Protein AF-A0A662PBV3-F1 (afdb_monomer)

Mean predicted aligned error: 7.73 Å

Radius of gyration: 17.54 Å; Cα contacts (8 Å, |Δi|>4): 59; chains: 1; bounding box: 45×37×40 Å

pLDDT: mean 84.5, std 9.56, range [47.88, 94.69]

Solvent-accessible surface area (backbone atoms only — not comparable to full-atom values): 6335 Å² total; per-residue (Å²): 117,70,64,60,53,52,50,54,50,46,67,66,43,48,62,56,53,52,5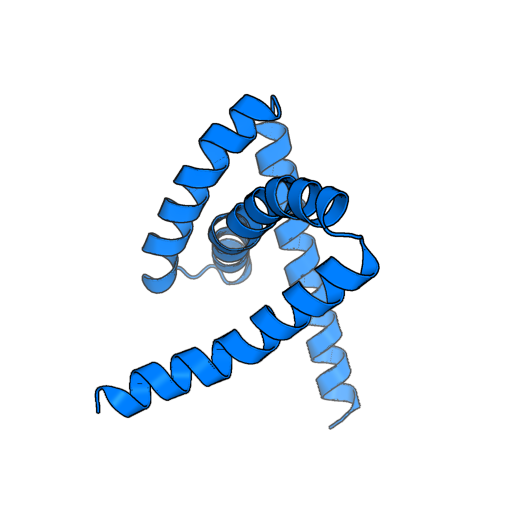1,50,54,53,48,28,65,75,57,36,63,68,56,29,53,54,48,47,58,62,46,48,55,54,50,45,24,40,64,22,27,42,49,50,53,29,49,28,63,76,68,72,48,88,56,79,84,45,51,63,39,34,54,53,10,49,66,51,39,54,61,49,31,61,76,70,66,56,52,73,62,57,56,50,51,53,37,53,53,48,35,52,50,52,53,52,50,54,52,52,53,52,53,52,54,62,74,76,105

Secondary structure (DSSP, 8-state):
-HHHHHHHHHHHHHHHHHHHHHHHHHH-HHHHHHHHHHHHHHHHHIIIIIHHHHHHHHHT---GGGHHHHHHHHHHHHHHHHHTT--HHHHHHHHHHHHHHHHHHHHHHHHHHHHH-

Structure (mmCIF, N/CA/C/O backbone):
data_AF-A0A662PBV3-F1
#
_entry.id   AF-A0A662PBV3-F1
#
loop_
_atom_site.group_PDB
_atom_site.id
_atom_site.type_symbol
_atom_site.label_atom_id
_atom_site.label_alt_id
_atom_site.label_comp_id
_atom_site.label_asym_id
_atom_site.label_entity_id
_atom_site.label_seq_id
_atom_site.pdbx_PDB_ins_code
_atom_site.Cartn_x
_atom_site.Cartn_y
_atom_site.Cartn_z
_atom_site.occupancy
_atom_site.B_iso_or_equiv
_atom_site.auth_seq_id
_atom_site.auth_comp_id
_atom_site.auth_asym_id
_atom_site.auth_atom_id
_atom_site.pdbx_PDB_model_num
ATOM 1 N N . MET A 1 1 ? 0.156 -19.686 26.992 1.00 55.38 1 MET A N 1
ATOM 2 C CA . MET A 1 1 ? 0.442 -18.250 26.725 1.00 55.38 1 MET A CA 1
ATOM 3 C C . MET A 1 1 ? 1.400 -17.982 25.559 1.00 55.38 1 MET A C 1
ATOM 5 O O . MET A 1 1 ? 1.100 -17.095 24.767 1.00 55.38 1 MET A O 1
ATOM 9 N N . LYS A 1 2 ? 2.564 -18.654 25.443 1.00 57.09 2 LYS A N 1
ATOM 10 C CA . LYS A 1 2 ? 3.474 -18.494 24.281 1.00 57.09 2 LYS A CA 1
ATOM 11 C C . LYS A 1 2 ? 3.010 -19.327 23.073 1.00 57.09 2 LYS A C 1
ATOM 13 O O . LYS A 1 2 ? 3.020 -18.817 21.959 1.00 57.09 2 LYS A O 1
ATOM 18 N N . GLU A 1 3 ? 2.522 -20.542 23.326 1.00 61.75 3 GLU A N 1
ATOM 19 C CA . GLU A 1 3 ? 1.923 -21.437 22.321 1.00 61.75 3 GLU A CA 1
ATOM 20 C C . GLU A 1 3 ? 0.670 -20.829 21.678 1.00 61.75 3 GLU A C 1
ATOM 22 O O . GLU A 1 3 ? 0.596 -20.775 20.457 1.00 61.75 3 GLU A O 1
ATOM 27 N N . ASP A 1 4 ? -0.228 -20.219 22.461 1.00 73.56 4 ASP A N 1
ATOM 28 C CA . ASP A 1 4 ? -1.443 -19.572 21.928 1.00 73.56 4 ASP A CA 1
ATOM 29 C C . ASP A 1 4 ? -1.143 -18.433 20.940 1.00 73.56 4 ASP A C 1
ATOM 31 O O . ASP A 1 4 ? -1.886 -18.203 19.987 1.00 73.56 4 ASP A O 1
ATOM 35 N N . LYS A 1 5 ? -0.038 -17.699 21.147 1.00 73.56 5 LYS A N 1
ATOM 36 C CA . LYS A 1 5 ? 0.381 -16.624 20.233 1.00 73.56 5 LYS A CA 1
ATOM 37 C C . LYS A 1 5 ? 0.933 -17.183 18.926 1.00 73.56 5 LYS A C 1
ATOM 39 O O . LYS A 1 5 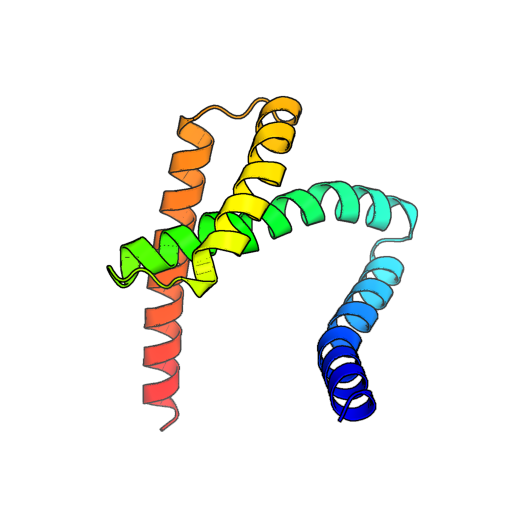? 0.649 -16.618 17.876 1.00 73.56 5 LYS A O 1
ATOM 44 N N . ILE A 1 6 ? 1.711 -18.263 18.991 1.00 77.94 6 ILE A N 1
ATOM 45 C CA . ILE A 1 6 ? 2.266 -18.922 17.803 1.00 77.94 6 ILE A CA 1
ATOM 46 C C . ILE A 1 6 ? 1.140 -19.575 17.001 1.00 77.94 6 ILE A C 1
ATOM 48 O O . ILE A 1 6 ? 1.085 -19.375 15.792 1.00 77.94 6 ILE A O 1
ATOM 52 N N . GLN A 1 7 ? 0.205 -20.253 17.672 1.00 82.50 7 GLN A N 1
ATOM 53 C CA . GLN A 1 7 ? -0.967 -20.853 17.038 1.00 82.50 7 GLN A CA 1
ATOM 54 C C . GLN A 1 7 ? -1.805 -19.793 16.318 1.00 82.50 7 GLN A C 1
ATOM 56 O O . GLN A 1 7 ? -2.064 -19.917 15.129 1.00 82.50 7 GLN A O 1
ATOM 61 N N . LYS A 1 8 ? -2.110 -18.672 16.981 1.00 80.69 8 LYS A N 1
ATOM 62 C CA . LYS A 1 8 ? -2.860 -17.570 16.361 1.00 80.69 8 LYS A CA 1
ATOM 63 C C . LYS A 1 8 ? -2.145 -16.962 15.148 1.00 80.69 8 LYS A C 1
ATOM 65 O O . LYS A 1 8 ?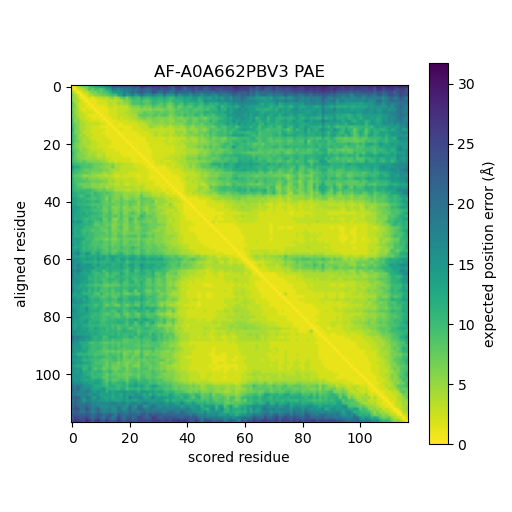 -2.789 -16.604 14.164 1.00 80.69 8 LYS A O 1
ATOM 70 N N . ILE A 1 9 ? -0.819 -16.822 15.211 1.00 76.50 9 ILE A N 1
ATOM 71 C CA . ILE A 1 9 ? -0.017 -16.359 14.069 1.00 76.50 9 ILE A CA 1
ATOM 72 C C . ILE A 1 9 ? -0.101 -17.373 12.923 1.00 76.50 9 ILE A C 1
ATOM 74 O O . 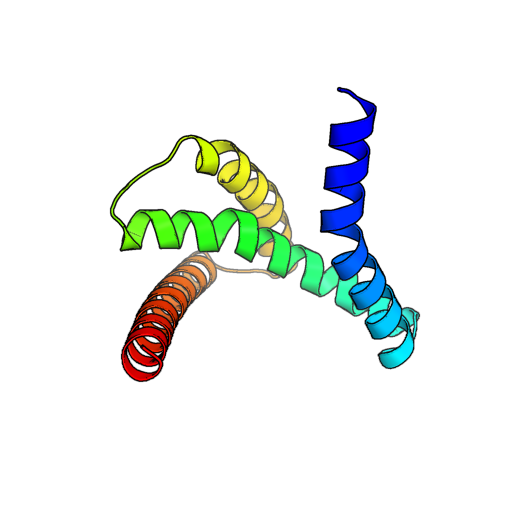ILE A 1 9 ? -0.339 -16.971 11.785 1.00 76.50 9 ILE A O 1
ATOM 78 N N . ALA A 1 10 ? 0.045 -18.666 13.218 1.00 78.69 10 ALA A N 1
ATOM 79 C CA . ALA A 1 10 ? -0.070 -19.733 12.231 1.00 78.69 10 ALA A CA 1
ATOM 80 C C . ALA A 1 10 ? -1.457 -19.743 11.577 1.00 78.69 10 ALA A C 1
ATOM 82 O O . ALA A 1 10 ? -1.541 -19.734 10.351 1.00 78.69 10 ALA A O 1
ATOM 83 N N . ASP A 1 11 ? -2.530 -19.648 12.358 1.00 80.62 11 ASP A N 1
ATOM 84 C CA . ASP A 1 11 ? -3.904 -19.622 11.847 1.00 80.62 11 ASP A CA 1
ATOM 85 C C . ASP A 1 11 ? -4.146 -18.412 10.926 1.00 80.62 11 ASP A C 1
ATOM 87 O O . ASP A 1 11 ? -4.844 -18.516 9.920 1.00 80.62 11 ASP A O 1
ATOM 91 N N . THR A 1 12 ? -3.514 -17.270 11.218 1.00 78.50 12 THR A N 1
ATOM 92 C CA . THR A 1 12 ? -3.652 -16.048 10.407 1.00 78.50 12 THR A CA 1
ATOM 93 C C . THR A 1 12 ? -2.803 -16.093 9.129 1.00 78.50 12 THR A C 1
ATOM 95 O O . THR A 1 12 ? -3.195 -15.538 8.104 1.00 78.50 12 THR A O 1
ATOM 98 N N . LEU A 1 13 ? -1.634 -16.741 9.166 1.00 76.81 13 LEU A N 1
ATOM 99 C CA . LEU A 1 13 ? -0.705 -16.810 8.030 1.00 76.81 13 LEU A CA 1
ATOM 100 C C . LEU A 1 13 ? -0.997 -17.974 7.080 1.00 76.81 13 LEU A C 1
ATOM 102 O O . LEU A 1 13 ? -0.733 -17.854 5.883 1.00 76.81 13 LEU A O 1
ATOM 106 N N . THR A 1 14 ? -1.549 -19.078 7.588 1.00 84.62 14 THR A N 1
ATOM 107 C CA . THR A 1 14 ? -1.835 -20.299 6.815 1.00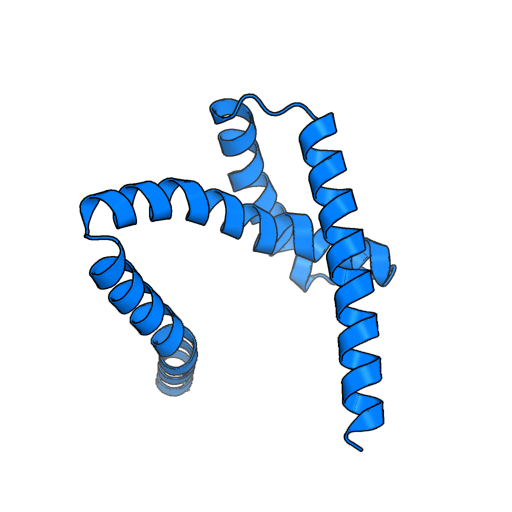 84.62 14 THR A CA 1
ATOM 108 C C . THR A 1 14 ? -2.614 -20.016 5.524 1.00 84.62 14 THR A C 1
ATOM 110 O O . THR A 1 14 ? -2.151 -20.455 4.469 1.00 84.62 14 THR A O 1
ATOM 113 N N . PRO A 1 15 ? -3.713 -19.232 5.527 1.00 84.44 15 PRO A N 1
ATOM 114 C CA . PRO A 1 15 ? -4.435 -18.909 4.295 1.00 84.44 15 PRO A CA 1
ATOM 115 C C . PRO A 1 15 ? -3.567 -18.178 3.261 1.00 84.44 15 PRO A C 1
ATOM 117 O O . PRO A 1 15 ? -3.638 -18.476 2.071 1.00 84.44 15 PRO A O 1
ATOM 120 N N . GLY A 1 16 ? -2.708 -17.257 3.712 1.00 81.19 16 GLY A N 1
ATOM 121 C CA . GLY A 1 16 ? -1.793 -16.518 2.839 1.00 81.19 16 GLY A CA 1
ATOM 122 C C . GLY A 1 16 ? -0.715 -17.413 2.228 1.00 81.19 16 GLY A C 1
ATOM 123 O O . GLY A 1 16 ? -0.425 -17.306 1.039 1.00 81.19 16 GLY A O 1
ATOM 124 N N . ILE A 1 17 ? -0.167 -18.344 3.012 1.00 83.94 17 ILE A N 1
ATOM 125 C CA . ILE A 1 17 ? 0.818 -19.322 2.528 1.00 83.94 17 ILE A CA 1
ATOM 126 C C . ILE A 1 17 ? 0.181 -20.246 1.484 1.00 83.94 17 ILE A C 1
ATOM 128 O O . ILE A 1 17 ? 0.764 -20.455 0.422 1.00 83.94 17 ILE A O 1
ATOM 132 N N . ILE A 1 18 ? -1.029 -20.749 1.745 1.00 89.81 18 ILE A N 1
ATOM 133 C CA . ILE A 1 18 ? -1.766 -21.597 0.797 1.00 89.81 18 ILE A CA 1
ATOM 134 C C . ILE A 1 18 ? -2.040 -20.836 -0.506 1.00 89.81 18 ILE A C 1
ATOM 136 O O . ILE A 1 18 ? -1.771 -21.364 -1.584 1.00 89.81 18 ILE A O 1
ATOM 140 N N . ALA A 1 19 ? -2.503 -19.586 -0.426 1.00 86.88 19 ALA A N 1
ATOM 141 C CA . ALA A 1 19 ? -2.736 -18.754 -1.605 1.00 86.88 19 ALA A CA 1
ATOM 142 C C . ALA A 1 19 ? -1.448 -18.520 -2.415 1.00 86.88 19 ALA A C 1
ATOM 144 O O . ALA A 1 19 ? -1.468 -18.649 -3.638 1.00 86.88 19 ALA A O 1
ATOM 145 N N . CYS A 1 20 ? -0.317 -18.254 -1.751 1.00 83.56 20 CYS A N 1
ATOM 146 C CA . CYS A 1 20 ? 0.986 -18.130 -2.409 1.00 83.56 20 CYS A CA 1
ATOM 147 C C . CYS A 1 20 ? 1.405 -19.420 -3.127 1.00 83.56 20 CYS A C 1
ATOM 149 O O . CYS A 1 20 ? 1.885 -19.358 -4.256 1.00 83.56 20 CYS A O 1
ATOM 151 N N . LEU A 1 21 ? 1.206 -20.586 -2.504 1.00 86.88 21 LEU A N 1
ATOM 152 C CA . LEU A 1 21 ? 1.531 -21.879 -3.114 1.00 86.88 21 LEU A CA 1
ATOM 153 C C . LEU A 1 21 ? 0.651 -22.169 -4.336 1.00 86.88 21 LEU A C 1
ATOM 155 O O . LEU A 1 21 ? 1.164 -22.577 -5.376 1.00 86.88 21 LEU A O 1
ATOM 159 N N . ILE A 1 22 ? -0.655 -21.906 -4.243 1.00 91.69 22 ILE A N 1
ATOM 160 C CA . ILE A 1 22 ? -1.581 -22.047 -5.375 1.00 91.69 22 ILE A CA 1
ATOM 161 C C . ILE A 1 22 ? -1.162 -21.115 -6.518 1.00 91.69 22 ILE A C 1
ATOM 163 O O . ILE A 1 22 ? -1.080 -21.545 -7.668 1.00 91.69 22 ILE A O 1
ATOM 167 N N . LEU A 1 23 ? -0.841 -19.857 -6.208 1.00 84.81 23 LEU A N 1
ATOM 168 C CA . LEU A 1 23 ? -0.420 -18.879 -7.207 1.00 84.81 23 LEU A CA 1
ATOM 169 C C . LEU A 1 23 ? 0.894 -19.284 -7.891 1.00 84.81 23 LEU A C 1
ATOM 171 O O . LEU A 1 23 ? 1.014 -19.153 -9.108 1.00 84.81 23 LEU A O 1
ATOM 175 N N . MET A 1 24 ? 1.846 -19.839 -7.136 1.00 89.31 24 MET A N 1
ATOM 176 C CA . MET A 1 24 ? 3.099 -20.373 -7.674 1.00 89.31 24 MET A CA 1
ATOM 177 C C . MET A 1 24 ? 2.863 -21.522 -8.661 1.00 89.31 24 MET A C 1
ATOM 179 O O . MET A 1 24 ? 3.517 -21.580 -9.704 1.00 89.31 24 MET A O 1
ATOM 183 N N . ILE A 1 25 ? 1.908 -22.411 -8.368 1.00 91.06 25 ILE A N 1
ATOM 184 C CA . ILE A 1 25 ? 1.532 -23.511 -9.268 1.00 91.06 25 ILE A CA 1
ATOM 185 C C . ILE A 1 25 ? 0.896 -22.963 -10.552 1.00 91.06 25 ILE A C 1
ATOM 187 O O . ILE A 1 25 ? 1.266 -23.394 -11.644 1.00 91.06 25 ILE A O 1
ATOM 191 N N . ILE A 1 26 ? -0.019 -21.993 -10.440 1.00 93.88 26 ILE A N 1
ATOM 192 C CA . ILE A 1 26 ? -0.722 -21.398 -11.590 1.00 93.88 26 ILE A CA 1
ATOM 193 C C . ILE A 1 26 ? 0.250 -20.655 -12.516 1.00 93.88 26 ILE A C 1
ATOM 195 O O . ILE A 1 26 ? 0.202 -20.825 -13.733 1.00 93.88 26 ILE A O 1
ATOM 199 N N . MET A 1 27 ? 1.132 -19.827 -11.951 1.00 88.00 27 MET A N 1
ATOM 200 C CA . MET A 1 27 ? 2.023 -18.956 -12.727 1.00 88.00 27 MET A CA 1
ATOM 201 C C . MET A 1 27 ? 3.288 -19.657 -13.226 1.00 88.00 27 MET A C 1
ATOM 203 O O . MET A 1 27 ? 3.958 -19.128 -14.109 1.00 88.00 27 MET A O 1
ATOM 207 N N . LYS A 1 28 ? 3.584 -20.856 -12.711 1.00 92.00 28 LYS A N 1
ATOM 208 C CA . LYS A 1 28 ? 4.892 -21.528 -12.761 1.00 92.00 28 LYS A CA 1
ATOM 209 C C . LYS A 1 28 ? 5.946 -20.826 -11.882 1.00 92.00 28 LYS A C 1
ATOM 211 O O . LYS A 1 28 ? 5.907 -19.603 -11.734 1.00 92.00 28 LYS A O 1
ATOM 216 N N . PRO A 1 29 ? 6.919 -21.573 -11.320 1.00 85.50 29 PRO A N 1
ATOM 217 C CA . PRO A 1 29 ? 7.835 -21.049 -10.303 1.00 85.50 29 PRO A CA 1
ATOM 218 C C . PRO A 1 29 ? 8.642 -19.815 -10.724 1.00 85.50 29 PRO A C 1
ATOM 220 O O . PRO A 1 29 ? 8.725 -18.864 -9.953 1.00 85.50 29 PRO A O 1
ATOM 223 N N . ASP A 1 30 ? 9.193 -19.791 -11.939 1.00 87.31 30 ASP A N 1
ATOM 224 C CA . ASP A 1 30 ? 10.069 -18.694 -12.379 1.00 87.31 30 ASP A CA 1
ATOM 225 C C . ASP A 1 30 ? 9.305 -17.372 -12.528 1.00 87.31 30 ASP A C 1
ATOM 227 O O . ASP A 1 30 ? 9.701 -16.351 -11.965 1.00 87.31 30 ASP A O 1
ATOM 231 N N . ALA A 1 31 ? 8.151 -17.410 -13.202 1.00 87.06 31 ALA A N 1
ATOM 232 C CA . ALA A 1 31 ? 7.296 -16.238 -13.368 1.00 87.06 31 ALA A CA 1
ATOM 233 C C . ALA A 1 31 ? 6.655 -15.804 -12.042 1.00 87.06 31 ALA A C 1
ATOM 235 O O . ALA A 1 31 ? 6.474 -14.610 -11.810 1.00 87.06 31 ALA A O 1
ATOM 236 N N . PHE A 1 32 ? 6.351 -16.749 -11.142 1.00 85.06 32 PHE A N 1
ATOM 237 C CA . PHE A 1 32 ? 5.923 -16.421 -9.785 1.00 85.06 32 PHE A CA 1
ATOM 238 C C . PHE A 1 32 ? 7.016 -15.683 -9.017 1.00 85.06 32 PHE A C 1
ATOM 240 O O . PHE A 1 32 ? 6.707 -14.706 -8.353 1.00 85.06 32 PHE A O 1
ATOM 247 N N . LEU A 1 33 ? 8.278 -16.114 -9.084 1.00 79.75 33 LEU A N 1
ATOM 248 C CA . LEU A 1 33 ? 9.367 -15.462 -8.351 1.00 79.75 33 LEU A CA 1
ATOM 249 C C . LEU A 1 33 ? 9.640 -14.046 -8.862 1.00 79.75 33 LEU A C 1
ATOM 251 O O . LEU A 1 33 ? 9.897 -13.153 -8.054 1.00 79.75 33 LEU A O 1
ATOM 255 N N . GLU A 1 34 ? 9.575 -13.832 -10.174 1.00 83.62 34 GLU A N 1
ATOM 256 C CA . GLU A 1 34 ? 9.694 -12.502 -10.776 1.00 83.62 34 GLU A CA 1
ATOM 257 C C . GLU A 1 34 ? 8.513 -11.609 -10.372 1.00 83.62 34 GLU A C 1
ATOM 259 O O . GLU A 1 34 ? 8.710 -10.536 -9.801 1.00 83.62 34 GLU A O 1
ATOM 264 N N . TRP A 1 35 ? 7.283 -12.110 -10.522 1.00 84.94 35 TRP A N 1
ATOM 265 C CA . TRP A 1 35 ? 6.077 -11.417 -10.071 1.00 84.94 35 TRP A CA 1
ATOM 266 C C . TRP A 1 35 ? 6.099 -11.123 -8.570 1.00 84.94 35 TRP A C 1
ATOM 268 O O . TRP A 1 35 ? 5.733 -10.031 -8.146 1.00 84.94 35 TRP A O 1
ATOM 278 N N . PHE A 1 36 ? 6.536 -12.077 -7.751 1.00 77.00 36 PHE A N 1
ATOM 279 C CA . PHE A 1 36 ? 6.582 -11.945 -6.302 1.00 77.00 36 PHE A CA 1
ATOM 280 C C . PHE A 1 36 ? 7.587 -10.870 -5.913 1.00 77.00 36 PHE A C 1
ATOM 282 O O . PHE A 1 36 ? 7.273 -10.048 -5.062 1.00 77.00 36 PHE A O 1
ATOM 289 N N . LYS A 1 37 ? 8.756 -10.803 -6.556 1.00 75.19 37 LYS A N 1
ATOM 290 C CA . LYS A 1 37 ? 9.719 -9.716 -6.326 1.00 75.19 37 LYS A CA 1
ATOM 291 C C . LYS A 1 37 ? 9.128 -8.357 -6.700 1.00 75.19 37 LYS A C 1
ATOM 293 O O . LYS A 1 37 ? 9.126 -7.455 -5.861 1.00 75.19 37 LYS A O 1
ATOM 298 N N . ASP A 1 38 ? 8.559 -8.246 -7.896 1.00 77.12 38 ASP A N 1
ATOM 299 C CA . ASP A 1 38 ? 8.015 -6.984 -8.404 1.00 77.12 38 ASP A CA 1
ATOM 300 C C . ASP A 1 38 ? 6.810 -6.502 -7.592 1.00 77.12 38 ASP A C 1
ATOM 302 O O . ASP A 1 38 ? 6.718 -5.335 -7.203 1.00 77.12 38 ASP A O 1
ATOM 306 N N . LYS A 1 39 ? 5.863 -7.396 -7.302 1.00 82.75 39 LYS A N 1
ATOM 307 C CA . LYS A 1 39 ? 4.599 -7.036 -6.655 1.00 82.75 39 LYS A CA 1
ATOM 308 C C . LYS A 1 39 ? 4.679 -7.008 -5.141 1.00 82.75 39 LYS A C 1
ATOM 310 O O . LYS A 1 39 ? 3.977 -6.197 -4.545 1.00 82.75 39 LYS A O 1
ATOM 315 N N . THR A 1 40 ? 5.537 -7.802 -4.498 1.00 81.75 40 THR A N 1
ATOM 316 C CA . THR A 1 40 ? 5.675 -7.754 -3.028 1.00 81.75 40 THR A CA 1
ATOM 317 C C . THR A 1 40 ? 6.137 -6.382 -2.571 1.00 81.75 40 THR A C 1
ATOM 319 O O . THR A 1 40 ? 5.609 -5.865 -1.587 1.00 81.75 40 THR A O 1
ATOM 322 N N . MET A 1 41 ? 7.063 -5.752 -3.297 1.00 80.94 41 MET A N 1
ATOM 323 C CA . MET A 1 41 ? 7.520 -4.403 -2.963 1.00 80.94 41 MET A CA 1
ATOM 324 C C . MET A 1 41 ? 6.375 -3.390 -3.084 1.00 80.94 41 MET A C 1
ATOM 326 O O . MET A 1 41 ? 6.115 -2.640 -2.144 1.00 80.94 41 MET A O 1
ATOM 330 N N . VAL A 1 42 ? 5.618 -3.448 -4.184 1.00 86.38 42 VAL A N 1
ATOM 331 C CA . VAL A 1 42 ? 4.444 -2.591 -4.415 1.00 86.38 42 VAL A CA 1
ATOM 332 C C . VAL A 1 42 ? 3.378 -2.791 -3.339 1.00 86.38 42 VAL A C 1
ATOM 334 O O . VAL A 1 42 ? 2.900 -1.815 -2.764 1.00 86.38 42 VAL A O 1
ATOM 337 N N . TYR A 1 43 ? 3.025 -4.036 -3.019 1.00 86.88 43 TYR A N 1
ATOM 338 C CA . TYR A 1 43 ? 2.022 -4.337 -1.997 1.00 86.88 43 TYR A CA 1
ATOM 339 C C . TYR A 1 43 ? 2.481 -3.945 -0.597 1.00 86.88 43 TYR A C 1
ATOM 341 O O . TYR A 1 43 ? 1.673 -3.451 0.186 1.00 86.88 43 TYR A O 1
ATOM 349 N N . THR A 1 44 ? 3.768 -4.102 -0.290 1.00 87.50 44 THR A N 1
ATOM 350 C CA . THR A 1 44 ? 4.351 -3.648 0.979 1.00 87.50 44 THR A CA 1
ATOM 351 C C . THR A 1 44 ? 4.214 -2.132 1.098 1.00 87.50 44 THR A C 1
ATOM 353 O O . THR A 1 44 ? 3.685 -1.634 2.089 1.00 87.50 44 THR A O 1
ATOM 356 N N . ILE A 1 45 ? 4.594 -1.381 0.064 1.00 90.12 45 ILE A N 1
ATOM 357 C CA . ILE A 1 45 ? 4.444 0.080 0.046 1.00 90.12 45 ILE A CA 1
ATOM 358 C C . ILE A 1 45 ? 2.963 0.471 0.149 1.00 90.12 45 ILE A C 1
ATOM 360 O O . ILE A 1 45 ? 2.606 1.341 0.942 1.00 90.12 45 ILE A O 1
ATOM 364 N N . ALA A 1 46 ? 2.072 -0.195 -0.585 1.00 90.38 46 ALA A N 1
ATOM 365 C CA . ALA A 1 46 ? 0.638 0.066 -0.514 1.00 90.38 46 ALA A CA 1
ATOM 366 C C . ALA A 1 46 ? 0.076 -0.159 0.895 1.00 90.38 46 ALA A C 1
ATOM 368 O O . ALA A 1 46 ? -0.579 0.723 1.451 1.00 90.38 46 ALA A O 1
ATOM 369 N N . MET A 1 47 ? 0.371 -1.308 1.496 1.00 91.62 47 MET A N 1
ATOM 370 C CA . MET A 1 47 ? -0.169 -1.709 2.792 1.00 91.62 47 MET A CA 1
ATOM 371 C C . MET A 1 47 ? 0.408 -0.895 3.954 1.00 91.62 47 MET A C 1
ATOM 373 O O . MET A 1 47 ? -0.319 -0.586 4.897 1.00 91.62 47 MET A O 1
ATOM 377 N N . PHE A 1 48 ? 1.695 -0.547 3.899 1.00 92.94 48 PHE A N 1
ATOM 378 C CA . PHE A 1 48 ? 2.398 0.083 5.017 1.00 92.94 48 PHE A CA 1
ATOM 379 C C . PHE A 1 48 ? 2.565 1.601 4.869 1.00 92.94 48 PHE A C 1
ATOM 381 O O . PHE A 1 48 ? 2.671 2.285 5.883 1.00 92.94 48 PHE A O 1
ATOM 388 N N . PHE A 1 49 ? 2.516 2.152 3.653 1.00 93.62 49 PHE A N 1
ATOM 389 C CA . PHE A 1 49 ? 2.589 3.597 3.410 1.00 93.62 49 PHE A CA 1
ATOM 390 C C . PHE A 1 49 ? 1.259 4.175 2.916 1.00 93.62 49 PHE A C 1
ATOM 392 O O . PHE A 1 49 ? 0.616 4.934 3.644 1.00 93.62 49 PHE A O 1
ATOM 399 N N . TYR A 1 50 ? 0.809 3.806 1.712 1.00 93.62 50 TYR A N 1
ATOM 400 C CA . TYR A 1 50 ? -0.329 4.484 1.078 1.00 93.62 50 TYR A CA 1
ATOM 401 C C . TYR A 1 50 ? -1.636 4.309 1.856 1.00 93.62 50 TYR A C 1
ATOM 403 O O . TYR A 1 50 ? -2.318 5.296 2.128 1.00 93.62 50 TYR A O 1
ATOM 411 N N . VAL A 1 51 ? -1.977 3.085 2.271 1.00 92.00 51 VAL A N 1
ATOM 412 C CA . VAL A 1 51 ? -3.232 2.803 2.988 1.00 92.00 51 VAL A CA 1
ATOM 413 C C . VAL A 1 51 ? -3.290 3.501 4.356 1.00 92.00 51 VAL A C 1
ATOM 415 O O . VAL A 1 51 ? -4.302 4.151 4.628 1.00 92.00 51 VAL A O 1
ATOM 418 N N . PRO A 1 52 ? -2.265 3.435 5.233 1.00 92.38 52 PRO A N 1
ATOM 419 C CA . PRO A 1 52 ? -2.285 4.159 6.502 1.00 92.38 52 PRO A CA 1
ATOM 420 C C . PRO A 1 52 ? -2.408 5.673 6.326 1.00 92.38 52 PRO A C 1
ATOM 422 O O . PRO A 1 52 ? -3.235 6.286 7.000 1.00 92.38 52 PRO A O 1
ATOM 425 N N . ILE A 1 53 ? -1.649 6.270 5.398 1.00 93.25 53 ILE A N 1
ATOM 426 C CA . ILE A 1 53 ? -1.720 7.713 5.123 1.00 93.25 53 ILE A CA 1
ATOM 427 C C . ILE A 1 53 ? -3.105 8.091 4.588 1.00 93.25 53 ILE A C 1
ATOM 429 O O . ILE A 1 53 ? -3.720 9.028 5.097 1.00 93.25 53 ILE A O 1
ATOM 433 N N . ALA A 1 54 ? -3.646 7.325 3.638 1.00 92.75 54 ALA A N 1
ATOM 434 C CA . ALA A 1 54 ? -4.986 7.548 3.105 1.00 92.75 54 ALA A CA 1
ATOM 435 C C . ALA A 1 54 ? -6.061 7.462 4.200 1.00 92.75 54 ALA A C 1
ATOM 437 O O . ALA A 1 54 ? -6.909 8.347 4.300 1.00 92.75 54 ALA A O 1
ATOM 438 N N . LYS A 1 55 ? -5.995 6.458 5.086 1.00 88.88 55 LYS A N 1
ATOM 439 C CA . LYS A 1 55 ? -6.908 6.344 6.236 1.00 88.88 55 LYS A CA 1
ATOM 440 C C . LYS A 1 55 ? -6.786 7.541 7.182 1.00 88.88 55 LYS A C 1
ATOM 442 O O . LYS A 1 55 ? -7.808 8.057 7.626 1.00 88.88 55 LYS A O 1
ATOM 447 N N . ILE A 1 56 ? -5.571 8.006 7.480 1.00 92.44 56 ILE A N 1
ATOM 448 C CA . ILE A 1 56 ? -5.366 9.198 8.320 1.00 92.44 56 ILE A CA 1
ATOM 449 C C . ILE A 1 56 ? -6.041 10.424 7.692 1.00 92.44 56 ILE A C 1
ATOM 451 O O . ILE A 1 56 ? -6.683 11.184 8.414 1.00 92.44 56 ILE A O 1
ATOM 455 N N . ILE A 1 57 ? -5.932 10.593 6.371 1.00 91.19 57 ILE A N 1
ATOM 456 C CA . ILE A 1 57 ? -6.538 11.712 5.637 1.00 91.19 57 ILE A CA 1
ATOM 457 C C . ILE A 1 57 ? -8.069 11.617 5.652 1.00 91.19 57 ILE A C 1
ATOM 459 O O . ILE A 1 57 ? -8.729 12.577 6.048 1.00 91.19 57 ILE A O 1
ATOM 463 N N . ILE A 1 58 ? -8.630 10.462 5.279 1.00 88.00 58 ILE A N 1
ATOM 464 C CA . ILE A 1 58 ? -10.085 10.240 5.198 1.00 88.00 58 ILE A CA 1
ATOM 465 C C . ILE A 1 58 ? -10.742 10.434 6.568 1.00 88.00 58 ILE A C 1
ATOM 467 O O . ILE A 1 58 ? -11.696 11.198 6.703 1.00 88.00 58 ILE A O 1
ATOM 471 N N . TYR A 1 59 ? -10.206 9.781 7.602 1.00 87.56 59 TYR A N 1
ATOM 472 C CA . TYR A 1 59 ? -10.787 9.819 8.946 1.00 87.56 59 TYR A CA 1
ATOM 473 C C . TYR A 1 59 ? -10.326 11.023 9.774 1.00 87.56 59 TYR A C 1
ATOM 475 O O . TYR A 1 59 ? -10.775 11.185 10.909 1.00 87.56 59 TYR A O 1
ATOM 483 N N . LYS A 1 60 ? -9.402 11.841 9.247 1.00 87.94 60 LYS A N 1
ATOM 484 C CA . LYS A 1 60 ? -8.778 12.989 9.933 1.00 87.94 60 LYS A CA 1
ATOM 485 C C . LYS A 1 60 ? -8.242 12.644 11.329 1.00 87.94 60 LYS A C 1
ATOM 487 O O . LYS A 1 60 ? -8.214 13.485 12.227 1.00 87.94 60 LYS A O 1
ATOM 492 N N . LYS A 1 61 ? -7.828 11.389 11.531 1.00 88.00 61 LYS A N 1
ATOM 493 C CA . LYS A 1 61 ? -7.427 10.853 12.834 1.00 88.00 61 LYS A CA 1
ATOM 494 C C . LYS A 1 61 ? -6.148 10.046 12.714 1.00 88.00 61 LYS A C 1
ATOM 496 O O . LYS A 1 61 ? -6.074 9.056 11.988 1.00 88.00 61 LYS A O 1
ATOM 501 N N . TYR A 1 62 ? -5.158 10.440 13.504 1.00 88.81 62 TYR A N 1
ATOM 502 C CA . TYR A 1 62 ? -3.916 9.699 13.639 1.00 88.81 62 TYR A CA 1
ATOM 503 C C . TYR A 1 62 ? -4.003 8.644 14.749 1.00 88.81 62 TYR A C 1
ATOM 505 O O . TYR A 1 62 ? -4.513 8.908 15.838 1.00 88.81 62 TYR A O 1
ATOM 513 N N . SER A 1 63 ? -3.457 7.457 14.483 1.00 86.69 63 SER A N 1
ATOM 514 C CA . SER A 1 63 ? -3.237 6.406 15.478 1.00 86.69 63 SER A CA 1
ATOM 515 C C . SER A 1 63 ? -1.747 6.105 15.573 1.00 86.69 63 SER A C 1
ATOM 517 O O . SER A 1 63 ? -1.085 5.932 14.551 1.00 86.69 63 SER A O 1
ATOM 519 N N . LYS A 1 64 ? -1.223 5.963 16.798 1.00 85.88 64 LYS A N 1
ATOM 520 C CA . LYS A 1 64 ? 0.172 5.540 17.028 1.00 85.88 64 LYS A CA 1
ATOM 521 C C . LYS A 1 64 ? 0.481 4.172 16.409 1.00 85.88 64 LYS A C 1
ATOM 523 O O . LYS A 1 64 ? 1.624 3.894 16.070 1.00 85.88 64 LYS A O 1
ATOM 528 N N . ASN A 1 65 ? -0.538 3.342 16.187 1.00 86.94 65 ASN A N 1
ATOM 529 C CA . ASN A 1 65 ? -0.372 2.051 15.520 1.00 86.94 65 ASN A CA 1
ATOM 530 C C . ASN A 1 65 ? 0.042 2.196 14.046 1.00 86.94 65 ASN A C 1
ATOM 532 O O . ASN A 1 65 ? 0.509 1.226 13.463 1.00 86.94 65 ASN A O 1
ATOM 536 N N . TYR A 1 66 ? -0.096 3.385 13.447 1.00 88.31 66 TYR A N 1
ATOM 537 C CA . TYR A 1 66 ? 0.339 3.654 12.076 1.00 88.31 66 TYR A CA 1
ATOM 538 C C . TYR A 1 66 ? 1.792 4.118 11.975 1.00 88.31 66 TYR A C 1
ATOM 540 O O . TYR A 1 66 ? 2.353 4.054 10.887 1.00 88.31 66 TYR A O 1
ATOM 548 N N . THR A 1 67 ? 2.432 4.532 13.074 1.00 87.25 67 THR A N 1
ATOM 549 C CA . THR A 1 67 ? 3.795 5.088 13.038 1.00 87.25 67 THR A CA 1
ATOM 550 C C . THR A 1 67 ? 4.798 4.095 12.457 1.00 87.25 67 THR A C 1
ATOM 552 O O . THR A 1 67 ? 5.439 4.381 11.451 1.00 87.25 67 THR A O 1
ATOM 555 N N . ALA A 1 68 ? 4.911 2.912 13.066 1.00 88.25 68 ALA A N 1
ATOM 556 C CA . ALA A 1 68 ? 5.854 1.887 12.627 1.00 88.25 68 ALA A CA 1
ATOM 557 C C . ALA A 1 68 ? 5.555 1.370 11.203 1.00 88.25 68 ALA A C 1
ATOM 559 O O . ALA A 1 68 ? 6.494 1.314 10.409 1.00 88.25 68 ALA A O 1
ATOM 560 N N . PRO A 1 69 ? 4.288 1.081 10.828 1.00 89.69 69 PRO A N 1
ATOM 561 C CA . PRO A 1 69 ? 3.907 0.828 9.440 1.00 89.69 69 PRO A CA 1
ATOM 562 C C . PRO A 1 69 ? 4.400 1.895 8.463 1.00 89.69 69 PRO A C 1
ATOM 564 O O . PRO A 1 69 ? 5.091 1.556 7.511 1.00 89.69 69 PRO A O 1
ATOM 567 N N . ILE A 1 70 ? 4.128 3.177 8.721 1.00 92.44 70 ILE A N 1
ATOM 568 C CA . ILE A 1 70 ? 4.497 4.264 7.803 1.00 92.44 70 ILE A CA 1
ATOM 569 C C . ILE A 1 70 ? 6.013 4.342 7.628 1.00 92.44 70 ILE A C 1
ATOM 571 O O . ILE A 1 70 ? 6.484 4.442 6.498 1.00 92.44 70 ILE A O 1
ATOM 575 N N . PHE A 1 71 ? 6.784 4.246 8.714 1.00 90.62 71 PHE A N 1
ATOM 576 C CA . PHE A 1 71 ? 8.246 4.227 8.625 1.00 90.62 71 PHE A CA 1
ATOM 577 C C . PHE A 1 71 ? 8.763 3.044 7.802 1.00 90.62 71 PHE A C 1
ATOM 579 O O . PHE A 1 71 ? 9.639 3.227 6.957 1.00 90.62 71 PHE A O 1
ATOM 586 N N . LEU A 1 72 ? 8.198 1.852 8.006 1.00 89.06 72 LEU A N 1
ATOM 587 C CA . LEU A 1 72 ? 8.536 0.675 7.211 1.00 89.06 72 LEU A CA 1
ATOM 588 C C . LEU A 1 72 ? 8.185 0.899 5.733 1.00 89.06 72 LEU A C 1
ATOM 590 O O . LEU A 1 72 ? 9.003 0.649 4.855 1.00 89.06 72 LEU A O 1
ATOM 594 N N . GLY A 1 73 ? 7.002 1.442 5.458 1.00 90.19 73 GLY A N 1
ATOM 595 C CA . GLY A 1 73 ? 6.558 1.780 4.112 1.00 90.19 73 GLY A CA 1
ATOM 596 C C . GLY A 1 73 ? 7.476 2.789 3.412 1.00 90.19 73 GLY A C 1
ATOM 597 O O . GLY A 1 73 ? 7.808 2.582 2.250 1.00 90.19 73 GLY A O 1
ATOM 598 N N . ILE A 1 74 ? 7.958 3.821 4.117 1.00 91.81 74 ILE A N 1
ATOM 599 C CA . ILE A 1 74 ? 8.947 4.784 3.594 1.00 91.81 74 ILE A CA 1
ATOM 600 C C . ILE A 1 74 ? 10.265 4.079 3.250 1.00 91.81 74 ILE A C 1
ATOM 602 O O . ILE A 1 74 ? 10.824 4.319 2.179 1.00 91.81 74 ILE A O 1
ATOM 606 N N . LEU A 1 75 ? 10.739 3.187 4.127 1.00 90.50 75 LEU A N 1
ATOM 607 C CA . LEU A 1 75 ? 11.975 2.430 3.913 1.00 90.50 75 LEU A CA 1
ATOM 608 C C . LEU A 1 75 ? 11.922 1.590 2.629 1.00 90.50 75 LEU A C 1
ATOM 610 O O . LEU A 1 75 ? 12.938 1.469 1.952 1.00 90.50 75 LEU A O 1
ATOM 614 N N . PHE A 1 76 ? 10.755 1.043 2.276 1.00 87.88 76 PHE A N 1
ATOM 615 C CA . PHE A 1 76 ? 10.556 0.320 1.015 1.00 87.88 76 PHE A CA 1
ATOM 616 C C . PHE A 1 76 ? 10.248 1.242 -0.172 1.00 87.88 76 PHE A C 1
ATOM 618 O O . PHE A 1 76 ? 10.655 0.942 -1.293 1.00 87.88 76 PHE A O 1
ATOM 625 N N . LEU A 1 77 ? 9.577 2.375 0.049 1.00 89.88 77 LEU A N 1
ATOM 626 C CA . LEU A 1 77 ? 9.213 3.319 -1.010 1.00 89.88 77 LEU A CA 1
ATOM 627 C C . LEU A 1 77 ? 10.439 3.979 -1.641 1.00 89.88 77 LEU A C 1
ATOM 629 O O . LEU A 1 77 ? 10.500 4.079 -2.860 1.00 89.88 77 LEU A O 1
ATOM 633 N N . ILE A 1 78 ? 11.413 4.410 -0.838 1.00 88.12 78 ILE 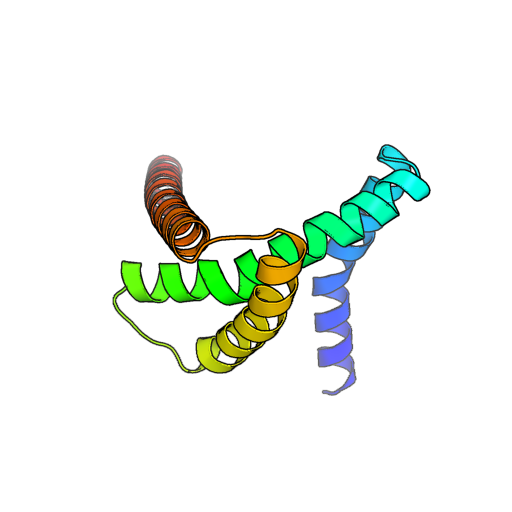A N 1
ATOM 634 C CA . ILE A 1 78 ? 12.616 5.098 -1.334 1.00 88.12 78 ILE A CA 1
ATOM 635 C C . ILE A 1 78 ? 13.395 4.250 -2.359 1.00 88.12 78 ILE A C 1
ATOM 637 O O . ILE A 1 78 ? 13.586 4.721 -3.482 1.00 88.12 78 ILE A O 1
ATOM 641 N N . PRO A 1 79 ? 13.833 3.011 -2.050 1.00 86.25 79 PRO A N 1
ATOM 642 C CA . PRO A 1 79 ? 14.557 2.192 -3.018 1.00 86.25 79 PRO A CA 1
ATOM 643 C C . PRO A 1 79 ? 13.688 1.834 -4.226 1.00 86.25 79 PRO A C 1
ATOM 645 O O . PRO A 1 79 ? 14.183 1.860 -5.350 1.00 86.25 79 PRO A O 1
ATOM 648 N N . TYR A 1 80 ? 12.393 1.570 -4.024 1.00 85.94 80 TYR A N 1
ATOM 649 C CA . TYR A 1 80 ? 11.466 1.303 -5.123 1.00 85.94 80 TYR A CA 1
ATOM 650 C C . TYR A 1 80 ? 11.349 2.494 -6.082 1.00 85.94 80 TYR A C 1
ATOM 652 O O . TYR A 1 80 ? 11.461 2.323 -7.294 1.00 85.94 80 TYR A O 1
ATOM 660 N N . ALA A 1 81 ? 11.199 3.709 -5.551 1.00 88.25 81 ALA A N 1
ATOM 661 C CA . ALA A 1 81 ? 11.116 4.931 -6.341 1.00 88.25 81 ALA A CA 1
ATOM 662 C C . ALA A 1 81 ? 12.396 5.181 -7.150 1.00 88.25 81 ALA A C 1
ATOM 664 O O . ALA A 1 81 ? 12.311 5.607 -8.298 1.00 88.25 81 ALA A O 1
ATOM 665 N N . ILE A 1 82 ? 13.569 4.859 -6.597 1.00 86.62 82 ILE A N 1
ATOM 666 C CA . ILE A 1 82 ? 14.849 4.972 -7.312 1.00 86.62 82 ILE A CA 1
ATOM 66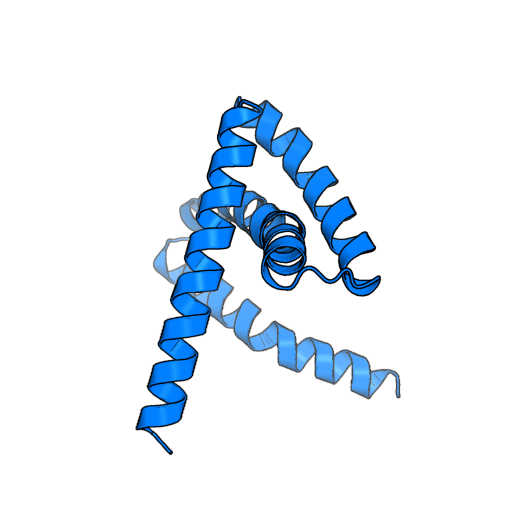7 C C . ILE A 1 82 ? 14.931 3.952 -8.455 1.00 86.62 82 ILE A C 1
ATOM 669 O O . ILE A 1 82 ? 15.248 4.329 -9.584 1.00 86.62 82 ILE A O 1
ATOM 673 N N . ILE A 1 83 ? 14.627 2.678 -8.184 1.00 84.75 83 ILE A N 1
ATOM 674 C CA . ILE A 1 83 ? 14.685 1.593 -9.181 1.00 84.75 83 ILE A CA 1
ATOM 675 C C . ILE A 1 83 ? 13.717 1.873 -10.336 1.00 84.75 83 ILE A C 1
ATOM 677 O O . ILE A 1 83 ? 14.087 1.754 -11.503 1.00 84.75 83 ILE A O 1
ATOM 681 N N . MET A 1 84 ? 12.499 2.299 -10.002 1.00 85.94 84 MET A N 1
ATOM 682 C CA . MET A 1 84 ? 11.427 2.555 -10.965 1.00 85.94 84 MET A CA 1
ATOM 683 C C . MET A 1 84 ? 11.443 3.978 -11.537 1.00 85.94 84 MET A C 1
ATOM 685 O O . MET A 1 84 ? 10.595 4.301 -12.364 1.00 85.94 84 MET A O 1
ATOM 689 N N . LYS A 1 85 ? 12.403 4.819 -11.125 1.00 91.12 85 LYS A N 1
ATOM 690 C CA . LYS A 1 85 ? 12.540 6.228 -11.537 1.00 91.12 85 LYS A CA 1
ATOM 691 C C . LYS A 1 85 ? 11.253 7.040 -11.347 1.00 91.12 85 LYS A C 1
ATOM 693 O O . LYS A 1 85 ? 10.889 7.843 -12.202 1.00 91.12 85 LYS A O 1
ATOM 698 N N . LEU A 1 86 ? 10.574 6.819 -10.225 1.00 89.06 86 LEU A N 1
ATOM 699 C CA . LEU A 1 86 ? 9.350 7.537 -9.888 1.00 89.06 86 LEU A CA 1
ATOM 700 C C . LEU A 1 86 ? 9.660 8.982 -9.516 1.00 89.06 86 LEU A C 1
ATOM 702 O O . LEU A 1 86 ? 10.621 9.275 -8.797 1.00 89.06 86 LEU A O 1
ATOM 706 N N . THR A 1 87 ? 8.793 9.877 -9.958 1.00 93.69 87 THR A N 1
ATOM 707 C CA . THR A 1 87 ? 8.791 11.271 -9.534 1.00 93.69 87 THR A CA 1
ATOM 708 C C . THR A 1 87 ? 7.986 11.440 -8.239 1.00 93.69 87 THR A C 1
ATOM 710 O O . THR A 1 87 ? 7.147 10.599 -7.898 1.00 93.69 87 THR A O 1
ATOM 713 N N . PRO A 1 88 ? 8.184 12.546 -7.495 1.00 91.69 88 PRO A N 1
ATOM 714 C CA . PRO A 1 88 ? 7.307 12.883 -6.374 1.00 91.69 88 PRO A CA 1
ATOM 715 C C . PRO A 1 88 ? 5.829 12.985 -6.781 1.00 91.69 88 PRO A C 1
ATOM 717 O O . PRO A 1 88 ? 4.951 12.656 -5.986 1.00 91.69 88 PRO A O 1
ATOM 720 N N . GLU A 1 89 ? 5.558 13.408 -8.019 1.00 94.44 89 GLU A N 1
ATOM 721 C CA . GLU A 1 89 ? 4.209 13.495 -8.575 1.00 94.44 89 GLU A CA 1
ATOM 722 C C . GLU A 1 89 ? 3.548 12.113 -8.664 1.00 94.44 89 GLU A C 1
ATOM 724 O O . GLU A 1 89 ? 2.434 11.949 -8.169 1.00 94.44 89 GLU A O 1
ATOM 729 N N . ASP A 1 90 ? 4.255 11.095 -9.164 1.00 91.81 90 ASP A N 1
ATOM 730 C CA . ASP A 1 90 ? 3.740 9.718 -9.255 1.00 91.81 90 ASP A CA 1
ATOM 731 C C . ASP A 1 90 ? 3.326 9.165 -7.883 1.00 91.81 90 ASP A C 1
ATOM 733 O O . ASP A 1 90 ? 2.291 8.503 -7.729 1.00 91.81 90 ASP A O 1
ATOM 737 N N . VAL A 1 91 ? 4.1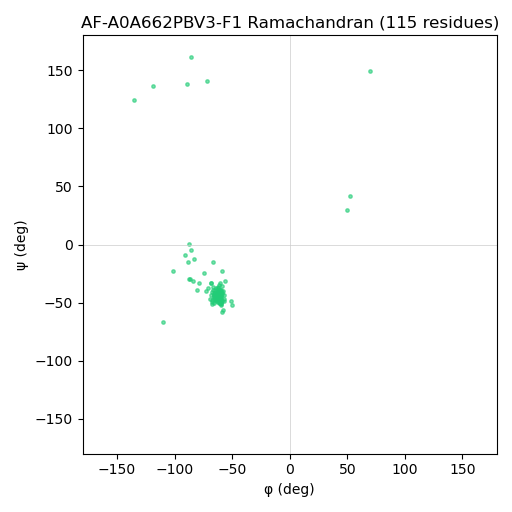20 9.472 -6.852 1.00 91.56 91 VAL A N 1
ATOM 738 C CA . VAL A 1 91 ? 3.838 9.065 -5.470 1.00 91.56 91 VAL A CA 1
ATOM 739 C C . VAL A 1 91 ? 2.567 9.743 -4.959 1.00 91.56 91 VAL A C 1
ATOM 741 O O . VAL A 1 91 ? 1.725 9.078 -4.349 1.00 91.56 91 VAL A O 1
ATOM 744 N N . ILE A 1 92 ? 2.404 11.042 -5.217 1.00 93.81 92 ILE A N 1
ATOM 745 C CA . ILE A 1 92 ? 1.216 11.804 -4.813 1.00 93.81 92 ILE A CA 1
ATOM 746 C C . ILE A 1 92 ? -0.024 11.309 -5.563 1.00 93.81 92 ILE A C 1
ATOM 748 O O . ILE A 1 92 ? -1.054 11.075 -4.929 1.00 93.81 92 ILE A O 1
ATOM 752 N N . ILE A 1 93 ? 0.067 11.086 -6.876 1.00 94.69 93 ILE A N 1
ATOM 753 C CA . ILE A 1 93 ? -1.031 10.545 -7.689 1.00 94.69 93 ILE A CA 1
ATOM 754 C C . ILE A 1 93 ? -1.483 9.193 -7.131 1.00 94.69 93 ILE A C 1
ATOM 756 O O . ILE A 1 93 ? -2.677 8.990 -6.905 1.00 94.69 93 ILE A O 1
ATOM 760 N N . THR A 1 94 ? -0.543 8.296 -6.829 1.00 92.94 94 THR A N 1
ATOM 761 C CA . THR A 1 94 ? -0.851 6.977 -6.253 1.00 92.94 94 THR A CA 1
ATOM 762 C C . THR A 1 94 ? -1.546 7.100 -4.891 1.00 92.94 94 THR A C 1
ATOM 764 O O . THR A 1 94 ? -2.500 6.371 -4.597 1.00 92.94 94 THR A O 1
ATOM 767 N N . LEU A 1 95 ? -1.122 8.056 -4.057 1.00 93.94 95 LEU A N 1
ATOM 768 C CA . LEU A 1 95 ? -1.781 8.335 -2.782 1.00 93.94 95 LEU A CA 1
ATOM 769 C C . LEU A 1 95 ? -3.219 8.839 -2.984 1.00 93.94 95 LEU A C 1
ATOM 771 O O . LEU A 1 95 ? -4.131 8.346 -2.320 1.00 93.94 95 LEU A O 1
ATOM 775 N N . LEU A 1 96 ? -3.437 9.776 -3.911 1.00 94.06 96 LEU A N 1
ATOM 776 C CA . LEU A 1 96 ? -4.769 10.299 -4.233 1.00 94.06 96 LEU A CA 1
ATOM 777 C C . LEU A 1 96 ? -5.692 9.200 -4.772 1.00 94.06 96 LEU A C 1
ATOM 779 O O . LEU A 1 96 ? -6.826 9.077 -4.311 1.00 94.06 96 LEU A O 1
ATOM 783 N N . GLN A 1 97 ? -5.199 8.353 -5.677 1.00 91.62 97 GLN A N 1
ATOM 784 C CA . GLN A 1 97 ? -5.938 7.188 -6.173 1.00 91.62 97 GLN A CA 1
ATOM 785 C C . GLN A 1 97 ? -6.312 6.228 -5.038 1.00 91.62 97 GLN A C 1
ATOM 787 O O . GLN A 1 97 ? -7.441 5.743 -4.987 1.00 91.62 97 GLN A O 1
ATOM 792 N N . THR A 1 98 ? -5.399 5.995 -4.092 1.00 92.62 98 THR A N 1
ATOM 793 C CA . THR A 1 98 ? -5.663 5.151 -2.917 1.00 92.62 98 THR A CA 1
ATOM 794 C C . THR A 1 98 ? -6.760 5.746 -2.031 1.00 92.62 98 THR A C 1
ATOM 796 O O . THR A 1 98 ? -7.636 5.014 -1.572 1.00 92.62 98 THR A O 1
ATOM 799 N N . ILE A 1 99 ? -6.748 7.067 -1.810 1.00 92.12 99 ILE A N 1
ATOM 800 C CA . ILE A 1 99 ? -7.804 7.769 -1.062 1.00 92.12 99 ILE A CA 1
ATOM 801 C C . ILE A 1 99 ? -9.155 7.573 -1.751 1.00 92.12 99 ILE A C 1
ATOM 803 O O . ILE A 1 99 ? -10.100 7.129 -1.103 1.00 92.12 99 ILE A O 1
ATOM 807 N N . VAL A 1 100 ? -9.229 7.836 -3.060 1.00 91.25 100 VAL A N 1
ATOM 808 C CA . VAL A 1 100 ? -10.459 7.659 -3.847 1.00 91.25 100 VAL A CA 1
ATOM 809 C C . VAL A 1 100 ? -10.962 6.220 -3.751 1.00 91.25 100 VAL A C 1
ATOM 811 O O . VAL A 1 100 ? -12.133 6.011 -3.443 1.00 91.25 100 VAL A O 1
ATOM 814 N N . ALA A 1 101 ? -10.088 5.231 -3.950 1.00 89.88 101 ALA A N 1
ATOM 815 C CA . ALA A 1 101 ? -10.460 3.822 -3.887 1.00 89.88 101 ALA A CA 1
ATOM 816 C C . ALA A 1 101 ? -11.035 3.446 -2.514 1.00 89.88 101 ALA A C 1
ATOM 818 O O . ALA A 1 101 ? -12.121 2.875 -2.443 1.00 89.88 101 ALA A O 1
ATOM 819 N N . ILE A 1 102 ? -10.351 3.802 -1.420 1.00 89.00 102 ILE A N 1
ATOM 820 C CA . ILE A 1 102 ? -10.831 3.497 -0.064 1.00 89.00 102 ILE A CA 1
ATOM 821 C C . ILE A 1 102 ? -12.171 4.184 0.201 1.00 89.00 102 ILE A C 1
ATOM 823 O O . ILE A 1 102 ? -13.072 3.537 0.730 1.00 89.00 102 ILE A O 1
ATOM 827 N N . SER A 1 103 ? -12.322 5.456 -0.176 1.00 86.12 103 SER A N 1
ATOM 828 C CA . SER A 1 103 ? -13.583 6.181 -0.013 1.00 86.12 103 SER A CA 1
ATOM 829 C C . SER A 1 103 ? -14.725 5.498 -0.770 1.00 86.12 103 SER A C 1
ATOM 831 O O . SER A 1 103 ? -15.728 5.161 -0.147 1.00 86.12 103 SER A O 1
ATOM 833 N N . VAL A 1 104 ? -14.548 5.205 -2.063 1.00 87.00 104 VAL A N 1
ATOM 834 C CA . VAL A 1 104 ? -15.573 4.550 -2.895 1.00 87.00 104 VAL A CA 1
ATOM 835 C C . VAL A 1 104 ? -15.939 3.173 -2.346 1.00 87.00 104 VAL A C 1
ATOM 837 O O . VAL A 1 104 ? -17.118 2.903 -2.129 1.00 87.00 104 VAL A O 1
ATOM 840 N N . PHE A 1 105 ? -14.952 2.315 -2.069 1.00 83.31 105 PHE A N 1
ATOM 841 C CA . PHE A 1 105 ? -15.228 0.980 -1.537 1.00 83.31 105 PHE A CA 1
ATOM 842 C C . PHE A 1 105 ? -15.906 1.046 -0.170 1.00 83.31 105 PHE A C 1
ATOM 844 O O . PHE A 1 105 ? -16.858 0.308 0.052 1.00 83.31 105 PHE A O 1
ATOM 851 N N . SER A 1 106 ? -15.484 1.948 0.723 1.00 80.19 106 SER A N 1
ATOM 852 C CA . SER A 1 106 ? -16.133 2.092 2.032 1.00 80.19 106 SER A CA 1
ATOM 853 C C . SER A 1 106 ? -17.611 2.467 1.910 1.00 80.19 106 SER A C 1
ATOM 855 O O . SER A 1 106 ? -18.433 1.917 2.633 1.00 80.19 106 SER A O 1
ATOM 857 N N . THR A 1 107 ? -17.960 3.337 0.959 1.00 80.19 107 THR A N 1
ATOM 858 C CA . THR A 1 107 ? -19.351 3.718 0.700 1.00 80.19 107 THR A CA 1
ATOM 859 C C . THR A 1 107 ? -20.142 2.562 0.098 1.00 80.19 107 THR A C 1
ATOM 861 O O . THR A 1 107 ? -21.233 2.272 0.570 1.00 80.19 107 THR A O 1
ATOM 864 N N . LEU A 1 108 ? -19.595 1.873 -0.908 1.00 78.12 108 LEU A N 1
ATOM 865 C CA . LEU A 1 108 ? -20.280 0.751 -1.555 1.00 78.12 108 LEU A CA 1
ATOM 866 C C . LEU A 1 108 ? -20.527 -0.414 -0.592 1.00 78.12 108 LEU A C 1
ATOM 868 O O . LEU A 1 108 ? -21.631 -0.943 -0.561 1.00 78.12 108 LEU A O 1
ATOM 872 N N . PHE A 1 109 ? -19.529 -0.801 0.207 1.00 72.81 109 PHE A N 1
ATOM 873 C CA . PHE A 1 109 ? -19.700 -1.875 1.187 1.00 72.81 109 PHE A CA 1
ATOM 874 C C . PHE A 1 109 ? -20.710 -1.504 2.270 1.00 72.81 109 PHE A C 1
ATOM 876 O O . PHE A 1 109 ? -21.522 -2.346 2.631 1.00 72.81 109 PHE A O 1
ATOM 883 N N . HIS A 1 110 ? -20.708 -0.250 2.732 1.00 73.94 110 HIS A N 1
ATOM 884 C CA . HIS A 1 110 ? -21.693 0.204 3.707 1.00 73.94 110 HIS A CA 1
ATOM 885 C C . HIS A 1 110 ? -23.124 0.144 3.150 1.00 73.94 110 HIS A C 1
ATOM 887 O O . HIS A 1 110 ? -24.012 -0.346 3.839 1.00 73.94 110 HIS A O 1
ATOM 893 N N . LEU A 1 111 ? -23.330 0.564 1.897 1.00 70.19 111 LEU A N 1
ATOM 894 C CA . LEU A 1 111 ? -24.631 0.474 1.223 1.00 70.19 111 LEU A CA 1
ATOM 895 C C . LEU A 1 111 ? -25.096 -0.981 1.047 1.00 70.19 111 LEU A C 1
ATOM 897 O O . LEU A 1 111 ? -26.262 -1.283 1.271 1.00 70.19 111 LEU A O 1
ATOM 901 N N . ILE A 1 112 ? -24.187 -1.891 0.683 1.00 65.69 112 ILE A N 1
ATOM 902 C CA . ILE A 1 112 ? -24.499 -3.323 0.546 1.00 65.69 112 ILE A CA 1
ATOM 903 C C . ILE A 1 112 ? -24.871 -3.939 1.903 1.00 65.69 112 ILE A C 1
ATOM 905 O O . ILE A 1 112 ? -25.807 -4.727 1.979 1.00 65.69 112 ILE A O 1
ATOM 909 N N . GLU A 1 113 ? -24.154 -3.600 2.979 1.00 56.78 113 GLU A N 1
ATOM 910 C CA . GLU A 1 113 ? -24.484 -4.079 4.330 1.00 56.78 113 GLU A CA 1
ATOM 911 C C . GLU A 1 113 ? -25.867 -3.597 4.792 1.00 56.78 113 GLU A C 1
ATOM 913 O O . GLU A 1 113 ? -26.601 -4.365 5.417 1.00 56.78 113 GLU A O 1
ATOM 918 N N . GLU A 1 114 ? -26.244 -2.361 4.453 1.00 61.06 114 GLU A N 1
ATOM 919 C CA . GLU A 1 114 ? -27.577 -1.818 4.739 1.00 61.06 114 GLU A CA 1
ATOM 920 C C . GLU A 1 114 ? -28.689 -2.491 3.919 1.00 61.06 114 GLU A C 1
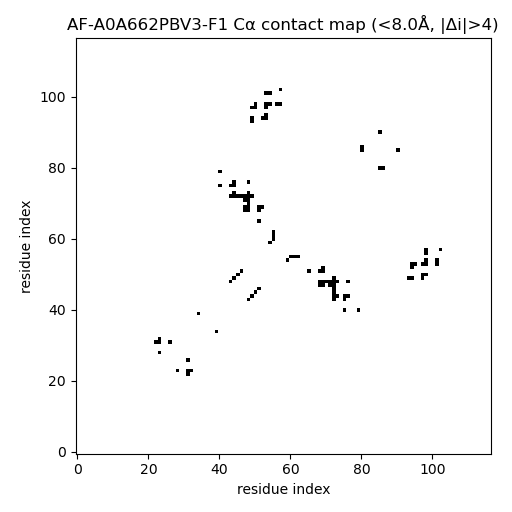ATOM 922 O O . GLU A 1 114 ? -29.787 -2.655 4.434 1.00 61.06 114 GLU A O 1
ATOM 927 N N . GLU A 1 115 ? -28.433 -2.923 2.679 1.00 56.34 115 GLU A N 1
ATOM 928 C CA . GLU A 1 115 ? -29.425 -3.650 1.863 1.00 56.34 115 GLU A CA 1
ATOM 929 C C . GLU A 1 115 ? -29.648 -5.109 2.304 1.00 56.34 115 GLU A C 1
ATOM 931 O O . GLU A 1 115 ? -30.694 -5.689 2.009 1.00 56.34 115 GLU A O 1
ATOM 936 N N . ILE A 1 116 ? -28.670 -5.727 2.974 1.00 56.50 116 ILE A N 1
ATOM 937 C CA . ILE A 1 116 ? -28.730 -7.138 3.405 1.00 56.50 116 ILE A CA 1
ATOM 938 C C . ILE A 1 116 ? -29.330 -7.285 4.824 1.00 56.50 116 ILE A C 1
ATOM 940 O O . ILE A 1 116 ? -29.627 -8.409 5.243 1.00 56.50 116 ILE A O 1
ATOM 944 N N . THR A 1 117 ? -29.538 -6.180 5.553 1.00 47.88 117 THR A N 1
ATOM 945 C CA . THR A 1 117 ? -30.056 -6.153 6.939 1.00 47.88 117 THR A CA 1
ATOM 946 C C . THR A 1 117 ? -31.509 -5.690 6.999 1.00 47.88 117 THR A C 1
ATOM 948 O O . THR A 1 117 ? -32.290 -6.322 7.749 1.00 47.88 117 THR A O 1
#

Sequence (117 aa):
MKEDKIQKIADTLTPGIIACLILMIIMKPDAFLEWFKDKTMVYTIAMFFYVPIAKIIIYKKYSKNYTAPIFLGILFLIPYAIIMKLTPEDVIITLLQTIVAISVFSTLFHLIEEEIT

Foldseek 3Di:
DVVVVVVVVCVVCVVVVVVLVVVCVVCPPVSSVVCCVVVVLVVLLCVLALQQVLCCVVVVDDDPVNVVSNVSSVVSVVVVCVVVVNDPVNVVVVSVVSNVVCVVVVVVVVVVVVVVD